Protein AF-A0AA37HK55-F1 (afdb_monomer_lite)

Radius of gyration: 18.37 Å; chains: 1; bounding box: 25×26×67 Å

Foldseek 3Di:
DDDDDPDDPDDPPPPPDDPDDCVLPAFPDWDDDDQKIWGHRQVVQWIWIAHVNDIWIFRNDNWDFDDWDDDVPDAIWTQGPVGIHGRVNTHTDD

Organism: NCBI:txid2038277

pLDDT: mean 85.06, std 12.25, range [48.62, 95.62]

Secondary structure (DSSP, 8-state):
-PPPPPPPP---------SS-GGG-S-SEEEEETTEEEEEEGGGTEEEEEETTEEEEEE-TT----EEE--TTS--EEEETTEEEETTTSEEE-

Structure (mmCIF, N/CA/C/O backbone):
data_AF-A0AA37HK55-F1
#
_entry.id   AF-A0AA37HK55-F1
#
loop_
_atom_site.group_PDB
_atom_site.id
_atom_site.type_symbol
_atom_site.label_atom_id
_atom_site.label_alt_id
_atom_site.label_comp_id
_atom_site.label_asym_id
_atom_site.label_entity_id
_atom_site.label_seq_id
_atom_site.pdbx_PDB_ins_code
_atom_site.Cartn_x
_atom_site.Cartn_y
_atom_site.Cartn_z
_atom_site.occupancy
_atom_site.B_iso_or_equiv
_atom_site.auth_seq_id
_atom_site.auth_comp_id
_atom_site.auth_asym_id
_atom_site.auth_atom_id
_atom_site.pdbx_PDB_model_num
ATOM 1 N N . MET A 1 1 ? 12.017 9.824 56.503 1.00 48.62 1 MET A N 1
ATOM 2 C CA . MET A 1 1 ? 11.921 9.234 55.154 1.00 48.62 1 MET A CA 1
ATOM 3 C C . MET A 1 1 ? 10.461 9.275 54.760 1.00 48.62 1 MET A C 1
ATOM 5 O O . MET A 1 1 ? 9.655 8.659 55.444 1.00 48.62 1 MET A O 1
ATOM 9 N N . GLU A 1 2 ? 10.110 10.092 53.773 1.00 56.09 2 GLU A N 1
ATOM 10 C CA . GLU A 1 2 ? 8.731 10.194 53.288 1.00 56.09 2 GLU A CA 1
ATOM 11 C C . GLU A 1 2 ? 8.380 8.927 52.490 1.00 56.09 2 GLU A C 1
ATOM 13 O O . GLU A 1 2 ? 9.207 8.476 51.691 1.00 56.09 2 GLU A O 1
ATOM 18 N N . PRO A 1 3 ? 7.204 8.311 52.696 1.00 61.06 3 PRO A N 1
ATOM 19 C CA . PRO A 1 3 ? 6.809 7.150 51.915 1.00 61.06 3 PRO A CA 1
ATOM 20 C C . PRO A 1 3 ? 6.503 7.597 50.480 1.00 61.06 3 PRO A C 1
ATOM 22 O O . PRO A 1 3 ? 5.629 8.431 50.242 1.00 61.06 3 PRO A O 1
ATOM 25 N N . MET A 1 4 ? 7.250 7.057 49.517 1.00 61.56 4 MET A N 1
ATOM 26 C CA . MET A 1 4 ? 7.026 7.307 48.096 1.00 61.56 4 MET A CA 1
ATOM 27 C C . MET A 1 4 ? 5.619 6.838 47.700 1.00 61.56 4 MET A C 1
ATOM 29 O O . MET A 1 4 ? 5.234 5.701 47.972 1.00 61.56 4 MET A O 1
ATOM 33 N N . LYS A 1 5 ? 4.845 7.733 47.075 1.00 64.88 5 LYS A N 1
ATOM 34 C CA . LYS A 1 5 ? 3.493 7.445 46.576 1.00 64.88 5 LYS A CA 1
ATOM 35 C C . LYS A 1 5 ? 3.557 6.303 45.547 1.00 64.88 5 LYS A C 1
ATOM 37 O O . LYS A 1 5 ? 4.454 6.327 44.703 1.00 64.88 5 LYS A O 1
ATOM 42 N N . PRO A 1 6 ? 2.631 5.328 45.579 1.00 65.75 6 PRO A N 1
ATOM 43 C CA . PRO A 1 6 ? 2.580 4.283 44.566 1.00 65.75 6 PRO A CA 1
ATOM 44 C C . PRO A 1 6 ? 2.307 4.926 43.204 1.00 65.75 6 PRO A C 1
ATOM 46 O O . PRO A 1 6 ? 1.360 5.694 43.047 1.00 65.75 6 PRO A O 1
ATOM 49 N N . MET A 1 7 ? 3.179 4.650 42.238 1.00 66.62 7 MET A N 1
ATOM 50 C CA . MET A 1 7 ? 3.019 5.093 40.858 1.00 66.62 7 MET A CA 1
ATOM 51 C C . MET A 1 7 ? 1.720 4.491 40.311 1.00 66.62 7 MET A C 1
ATOM 53 O O . MET A 1 7 ? 1.567 3.269 40.294 1.00 66.62 7 MET A O 1
ATOM 57 N N . GLU A 1 8 ? 0.773 5.336 39.903 1.00 65.56 8 GLU A N 1
ATOM 58 C CA . GLU A 1 8 ? -0.430 4.878 39.208 1.00 65.56 8 GLU A CA 1
ATOM 59 C C . GLU A 1 8 ? -0.010 4.108 37.944 1.00 65.56 8 GLU A C 1
ATOM 61 O O . GLU A 1 8 ? 0.879 4.573 37.219 1.00 65.56 8 GLU A O 1
ATOM 66 N N . PRO A 1 9 ? -0.603 2.932 37.661 1.00 64.25 9 PRO A N 1
ATOM 67 C CA . PRO A 1 9 ? -0.293 2.196 36.448 1.00 64.25 9 PRO A CA 1
ATOM 68 C C . PRO A 1 9 ? -0.599 3.100 35.257 1.00 64.25 9 PRO A C 1
ATOM 70 O O . PRO A 1 9 ? -1.724 3.580 35.093 1.00 64.25 9 PRO A O 1
ATOM 73 N N . MET A 1 10 ? 0.426 3.365 34.448 1.00 64.19 10 MET A N 1
ATOM 74 C CA . MET A 1 10 ? 0.294 4.115 33.207 1.00 64.19 10 MET A CA 1
ATOM 75 C C . MET A 1 10 ? -0.842 3.481 32.403 1.00 64.19 10 MET A C 1
ATOM 77 O O . MET A 1 10 ? -0.743 2.321 31.999 1.00 64.19 10 MET A O 1
ATOM 81 N N . LYS A 1 11 ? -1.947 4.219 32.214 1.00 60.38 11 LYS A N 1
ATOM 82 C CA . LYS A 1 11 ? -3.028 3.807 31.310 1.00 60.38 11 LYS A CA 1
ATOM 83 C C . LYS A 1 11 ? -2.368 3.390 29.995 1.00 60.38 11 LYS A C 1
ATOM 85 O O . LYS A 1 11 ? -1.548 4.174 29.506 1.00 60.38 11 LYS A O 1
ATOM 90 N N . PRO A 1 12 ? -2.675 2.204 29.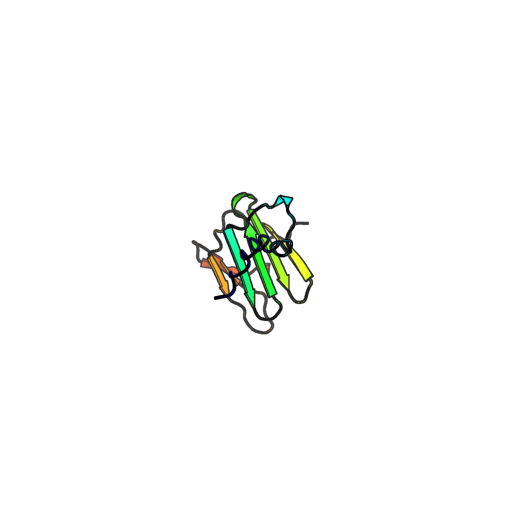433 1.00 58.28 12 PRO A N 1
ATOM 91 C CA . PRO A 1 12 ? -2.124 1.834 28.142 1.00 58.28 12 PRO A CA 1
ATOM 92 C C . PRO A 1 12 ? -2.442 2.983 27.194 1.00 58.28 12 PRO A C 1
ATOM 94 O O . PRO A 1 12 ? -3.599 3.406 27.101 1.00 58.28 12 PRO A O 1
ATOM 97 N N . MET A 1 13 ? -1.396 3.565 26.602 1.00 56.72 13 MET A N 1
ATOM 98 C CA . MET A 1 13 ? -1.542 4.610 25.602 1.00 56.72 13 MET A CA 1
ATOM 99 C C . MET A 1 13 ? -2.563 4.087 24.604 1.00 56.72 13 MET A C 1
ATOM 101 O O . MET A 1 13 ? -2.343 3.040 23.997 1.00 56.72 13 MET A O 1
ATOM 105 N N . LYS A 1 14 ? -3.717 4.753 24.527 1.00 52.06 14 LYS A N 1
ATOM 106 C CA . LYS A 1 14 ? -4.750 4.466 23.541 1.00 52.06 14 LYS A CA 1
ATOM 107 C C . LYS A 1 14 ? -4.050 4.652 22.200 1.00 52.06 14 LYS A C 1
ATOM 109 O O . LYS A 1 14 ? -3.806 5.790 21.809 1.00 52.06 14 LYS A O 1
ATOM 114 N N . GLY A 1 15 ? -3.562 3.553 21.619 1.00 57.09 15 GLY A N 1
ATOM 115 C CA . GLY A 1 15 ? -2.807 3.586 20.376 1.00 57.09 15 GLY A CA 1
ATOM 116 C C . GLY A 1 15 ? -3.643 4.371 19.387 1.00 57.09 15 GLY A C 1
ATOM 117 O O . GLY A 1 15 ? -4.846 4.119 19.299 1.00 57.09 15 GLY A O 1
ATOM 118 N N . SER A 1 16 ? -3.041 5.384 18.766 1.00 62.81 16 SER A N 1
ATOM 119 C CA . SER A 1 16 ? -3.713 6.234 17.790 1.00 62.81 16 SER A CA 1
ATOM 120 C C . SER A 1 16 ? -4.563 5.363 16.875 1.00 62.81 16 SER A C 1
ATOM 122 O O . SER A 1 16 ? -4.074 4.336 16.395 1.00 62.81 16 SER A O 1
ATOM 124 N N . GLU A 1 17 ? -5.830 5.736 16.694 1.00 73.81 17 GLU A N 1
ATOM 125 C CA . GLU A 1 17 ? -6.742 4.992 15.830 1.00 73.81 17 GLU A CA 1
ATOM 126 C C . GLU A 1 17 ? -6.046 4.731 14.483 1.00 73.81 17 GLU A C 1
ATOM 128 O O . GLU A 1 17 ? -5.411 5.648 13.940 1.00 73.81 17 GLU A O 1
ATOM 133 N N . PRO A 1 18 ? -6.072 3.486 13.974 1.00 84.06 18 PRO A N 1
ATOM 134 C CA . PRO A 1 18 ? -5.445 3.185 12.700 1.00 84.06 18 PRO A CA 1
ATOM 135 C C . PRO A 1 18 ? -6.040 4.096 11.624 1.00 84.06 18 PRO A C 1
ATOM 137 O O . PRO A 1 18 ? -7.248 4.299 11.570 1.00 84.06 18 PRO A O 1
ATOM 140 N N . TRP A 1 19 ? -5.190 4.645 10.755 1.00 89.56 19 TRP A N 1
ATOM 141 C CA . TRP A 1 19 ? -5.631 5.513 9.652 1.00 89.56 19 TRP A CA 1
ATOM 142 C C . TRP A 1 19 ? -6.302 4.737 8.510 1.00 89.56 19 TRP A C 1
ATOM 144 O O . TRP A 1 19 ? -6.712 5.326 7.515 1.00 89.56 19 TRP A O 1
ATOM 154 N N . TRP A 1 20 ? -6.388 3.417 8.649 1.00 91.69 20 TRP A N 1
ATOM 155 C CA . TRP A 1 20 ? -7.036 2.506 7.722 1.00 91.69 20 TRP A CA 1
ATOM 156 C C . TRP A 1 20 ? -8.350 1.963 8.306 1.00 91.69 20 TRP A C 1
ATOM 158 O O . TRP A 1 20 ? -8.508 1.907 9.530 1.00 91.69 20 TRP A O 1
ATOM 168 N N . PRO A 1 21 ? -9.280 1.500 7.450 1.00 89.31 21 PRO A N 1
ATOM 169 C CA . PRO A 1 21 ? -10.526 0.877 7.881 1.00 89.31 21 PRO A CA 1
ATOM 170 C C . PRO A 1 21 ? -10.289 -0.328 8.798 1.00 89.31 21 PRO A C 1
ATOM 172 O O . PRO A 1 21 ? -9.512 -1.230 8.480 1.00 89.31 21 PRO A O 1
ATOM 175 N N . GLN A 1 22 ? -11.000 -0.379 9.925 1.00 88.19 22 GLN A N 1
ATOM 176 C CA . GLN A 1 22 ? -10.863 -1.468 10.902 1.00 88.19 22 GLN A CA 1
ATOM 177 C C . GLN A 1 22 ? -11.284 -2.837 10.344 1.00 88.19 22 GLN A C 1
ATOM 179 O O . GLN A 1 22 ? -10.799 -3.862 10.814 1.00 88.19 22 GLN A O 1
ATOM 184 N N . GLU A 1 23 ? -12.139 -2.867 9.320 1.00 88.62 23 GLU A N 1
ATOM 185 C CA . GLU A 1 23 ? -12.567 -4.086 8.614 1.00 88.62 23 GLU A CA 1
ATOM 186 C C . GLU A 1 23 ? -11.420 -4.843 7.924 1.00 88.62 23 GLU A C 1
ATOM 188 O O . GLU A 1 23 ? -11.511 -6.056 7.703 1.00 88.62 23 GLU A O 1
ATOM 193 N N . LEU A 1 24 ? -10.322 -4.144 7.617 1.00 89.50 24 LEU A N 1
ATOM 194 C CA . LEU A 1 24 ? -9.108 -4.749 7.076 1.00 89.50 24 LEU A CA 1
ATOM 195 C C . LEU A 1 24 ? -8.272 -5.433 8.163 1.00 89.50 24 LEU A C 1
ATOM 197 O O . LEU A 1 24 ? -7.437 -6.281 7.857 1.00 89.50 24 LEU A O 1
ATOM 201 N N . GLY A 1 25 ? -8.524 -5.106 9.431 1.00 89.81 25 GLY A N 1
ATOM 202 C CA . GLY A 1 25 ? -7.815 -5.655 10.575 1.00 89.81 25 GLY A CA 1
ATOM 203 C C . GLY A 1 25 ? -6.414 -5.069 10.733 1.00 89.81 25 GLY A C 1
ATOM 204 O O . GLY A 1 25 ? -6.206 -3.854 10.654 1.00 89.81 25 GLY A O 1
ATOM 205 N N . GLN A 1 26 ? -5.450 -5.942 11.023 1.00 90.38 26 GLN A N 1
ATOM 206 C CA . GLN A 1 26 ? -4.062 -5.560 11.253 1.00 90.38 26 GLN A CA 1
ATOM 207 C C . GLN A 1 26 ? -3.241 -5.759 9.972 1.00 90.38 26 GLN A C 1
ATOM 209 O O . GLN A 1 26 ? -3.272 -6.851 9.402 1.00 90.38 26 GLN A O 1
ATOM 214 N N . PRO A 1 27 ? -2.496 -4.743 9.506 1.00 92.62 27 PRO A N 1
ATOM 215 C CA . PRO A 1 27 ? -1.652 -4.904 8.336 1.00 92.62 27 PRO A CA 1
ATOM 216 C C . PRO A 1 27 ? -0.467 -5.819 8.651 1.00 92.62 27 PRO A C 1
ATOM 218 O O . PRO A 1 27 ? 0.095 -5.780 9.747 1.00 92.62 27 PRO A O 1
ATOM 221 N N . SER A 1 28 ? -0.043 -6.599 7.658 1.00 92.38 28 SER A N 1
ATOM 222 C CA . SER A 1 28 ? 1.187 -7.392 7.742 1.00 92.38 28 SER A CA 1
ATOM 223 C C . SER A 1 28 ? 2.432 -6.511 7.671 1.00 92.38 28 SER A C 1
ATOM 225 O O . SER A 1 28 ? 3.449 -6.846 8.269 1.00 92.38 28 SER A O 1
ATOM 227 N N . THR A 1 29 ? 2.369 -5.405 6.930 1.00 91.38 29 THR A N 1
ATOM 228 C CA . THR A 1 29 ? 3.400 -4.365 6.939 1.00 91.38 29 THR A CA 1
ATOM 229 C C . THR A 1 29 ? 2.759 -3.000 6.737 1.00 91.38 29 THR A C 1
ATOM 231 O O . THR A 1 29 ? 1.762 -2.858 6.025 1.00 91.38 29 THR A O 1
ATOM 234 N N . SER A 1 30 ? 3.320 -1.986 7.380 1.00 92.50 30 SER A N 1
ATOM 235 C CA . 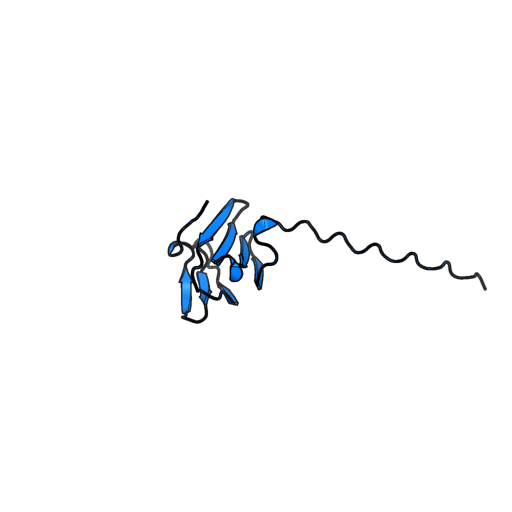SER A 1 30 ? 2.885 -0.601 7.241 1.00 92.50 30 SER A CA 1
ATOM 236 C C . SER A 1 30 ? 4.067 0.331 7.445 1.00 92.50 30 SER A C 1
ATOM 238 O O . SER A 1 30 ? 4.955 0.041 8.247 1.00 92.50 30 SER A O 1
ATOM 240 N N . GLY A 1 31 ? 4.062 1.473 6.772 1.00 89.75 31 GLY A N 1
ATOM 241 C CA . GLY A 1 31 ? 5.106 2.478 6.928 1.00 89.75 31 GLY A CA 1
ATOM 242 C C . GLY A 1 31 ? 4.702 3.815 6.334 1.00 89.75 31 GLY A C 1
ATOM 243 O O . GLY A 1 31 ? 3.692 3.918 5.642 1.00 89.75 31 GLY A O 1
ATOM 244 N N . GLY A 1 32 ? 5.493 4.853 6.592 1.00 88.12 32 GLY A N 1
ATOM 245 C CA . GLY A 1 32 ? 5.262 6.164 5.996 1.00 88.12 32 GLY A CA 1
ATOM 246 C C . GLY A 1 32 ? 6.512 7.033 5.967 1.00 88.12 32 GLY A C 1
ATOM 247 O O . GLY A 1 32 ? 7.282 7.055 6.924 1.00 88.12 32 GLY A O 1
ATOM 248 N N . GLN A 1 33 ? 6.712 7.720 4.845 1.00 82.75 33 GLN A N 1
ATOM 249 C CA . GLN A 1 33 ? 7.785 8.679 4.582 1.00 82.75 33 GLN A CA 1
ATOM 250 C C . GLN A 1 33 ? 7.277 9.752 3.605 1.00 82.75 33 GLN A C 1
ATOM 252 O O . GLN A 1 33 ? 6.453 9.457 2.746 1.00 82.75 33 GLN A O 1
ATOM 257 N N . ASN A 1 34 ? 7.782 10.987 3.715 1.00 82.50 34 ASN A N 1
ATOM 258 C CA . ASN A 1 34 ? 7.514 12.093 2.776 1.00 82.50 34 ASN A CA 1
ATOM 259 C C . ASN A 1 34 ? 6.020 12.356 2.476 1.00 82.50 34 ASN A C 1
ATOM 261 O O . ASN A 1 34 ? 5.645 12.470 1.316 1.00 82.50 34 ASN A O 1
ATOM 265 N N . ASN A 1 35 ? 5.168 12.451 3.505 1.00 85.06 35 ASN A N 1
ATOM 266 C CA . ASN A 1 35 ? 3.702 12.614 3.375 1.00 85.06 35 ASN A CA 1
ATOM 267 C C . ASN A 1 35 ? 2.974 11.469 2.652 1.00 85.06 35 ASN A C 1
ATOM 269 O O . ASN A 1 35 ? 1.784 11.585 2.361 1.00 85.06 35 ASN A O 1
ATOM 273 N N . MET A 1 36 ? 3.658 10.351 2.410 1.00 89.25 36 MET A N 1
ATOM 274 C CA . MET A 1 36 ? 3.047 9.112 1.964 1.00 89.25 36 MET A CA 1
ATOM 275 C C . MET A 1 36 ? 3.101 8.074 3.082 1.00 89.25 36 MET A C 1
ATOM 277 O O . MET A 1 36 ? 4.134 7.884 3.726 1.00 89.25 36 MET A O 1
ATOM 281 N N . ARG A 1 37 ? 2.010 7.344 3.274 1.00 91.62 37 ARG A N 1
ATOM 282 C CA . ARG A 1 37 ? 1.932 6.166 4.137 1.00 91.62 37 ARG A CA 1
ATOM 283 C C . ARG A 1 37 ? 1.240 5.024 3.415 1.00 91.62 37 ARG A C 1
ATOM 285 O O . ARG A 1 37 ? 0.444 5.244 2.509 1.00 91.62 37 ARG A O 1
ATOM 292 N N . TYR A 1 38 ? 1.574 3.802 3.796 1.00 93.81 38 TYR A N 1
ATOM 293 C CA . TYR A 1 38 ? 0.983 2.602 3.230 1.00 93.81 38 TYR A CA 1
ATOM 294 C C . TYR A 1 38 ? 0.707 1.556 4.308 1.00 93.81 38 TYR A C 1
ATOM 296 O O . TYR A 1 38 ? 1.376 1.523 5.347 1.00 93.81 38 TYR A O 1
ATOM 304 N N . ALA A 1 39 ? -0.283 0.710 4.050 1.00 94.75 39 ALA A N 1
ATOM 305 C CA . ALA A 1 39 ? -0.642 -0.425 4.885 1.00 94.75 39 ALA A CA 1
ATOM 306 C C . ALA A 1 39 ? -1.054 -1.597 3.988 1.00 94.75 39 ALA A C 1
ATOM 308 O O . ALA A 1 39 ? -1.921 -1.453 3.128 1.00 94.75 39 ALA A O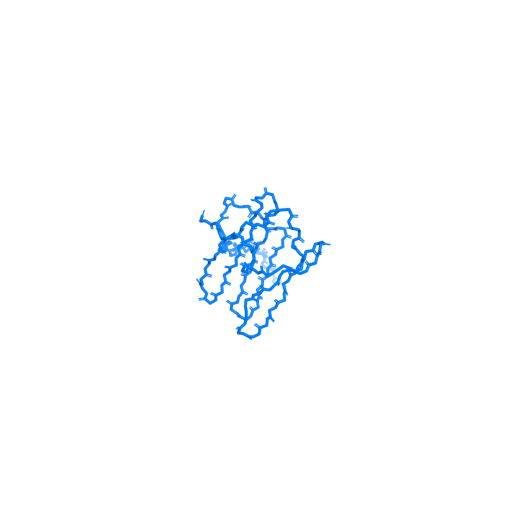 1
ATOM 309 N N . PHE A 1 40 ? -0.411 -2.746 4.171 1.00 95.38 40 PHE A N 1
ATOM 310 C CA . PHE A 1 40 ? -0.619 -3.941 3.360 1.00 95.38 40 PHE A CA 1
ATOM 311 C C . PHE A 1 40 ? -1.310 -5.046 4.164 1.00 95.38 40 PHE A C 1
ATOM 313 O O . PHE A 1 40 ? -0.838 -5.439 5.233 1.00 95.38 40 PHE A O 1
ATOM 320 N N . PHE A 1 41 ? -2.398 -5.576 3.612 1.00 95.38 41 PHE A N 1
ATOM 321 C CA . PHE A 1 41 ? -3.280 -6.573 4.210 1.00 95.38 41 PHE A CA 1
ATOM 322 C C . PHE A 1 41 ? -3.341 -7.808 3.301 1.00 95.38 41 PHE A C 1
ATOM 324 O O . PHE A 1 41 ? -4.216 -7.885 2.433 1.00 95.38 41 PHE A O 1
ATOM 331 N N . PRO A 1 42 ? -2.436 -8.787 3.475 1.00 92.94 42 PRO A N 1
ATOM 332 C CA . PRO A 1 42 ? -2.399 -9.971 2.621 1.00 92.94 42 PRO A CA 1
ATOM 333 C C . PRO A 1 42 ? -3.677 -10.808 2.728 1.00 92.94 42 PRO A C 1
ATOM 335 O O . PRO A 1 42 ? -4.170 -11.282 1.713 1.00 92.94 42 PRO A O 1
ATOM 338 N N . ASP A 1 43 ? -4.265 -10.933 3.924 1.00 92.44 43 ASP A N 1
ATOM 339 C CA . ASP A 1 43 ? -5.511 -11.686 4.142 1.00 92.44 43 ASP A CA 1
ATOM 340 C C . ASP A 1 43 ? -6.704 -11.129 3.357 1.00 92.44 43 ASP A C 1
ATOM 342 O O . ASP A 1 43 ? -7.641 -11.857 3.032 1.00 92.44 43 ASP A O 1
ATOM 346 N N . LYS A 1 44 ? -6.681 -9.828 3.055 1.00 94.12 44 LYS A N 1
ATOM 347 C CA . LYS A 1 44 ? -7.717 -9.144 2.273 1.00 94.12 44 LYS A CA 1
ATOM 348 C C . LYS A 1 44 ? -7.295 -8.877 0.832 1.00 94.12 44 LYS A C 1
ATOM 350 O O . LYS A 1 44 ? -8.122 -8.406 0.059 1.00 94.12 44 LYS A O 1
ATOM 355 N N . GLN A 1 45 ? -6.036 -9.150 0.485 1.00 94.94 45 GLN A N 1
ATOM 356 C CA . GLN A 1 45 ? -5.420 -8.741 -0.778 1.00 94.94 45 GLN A CA 1
ATOM 357 C C . GLN A 1 45 ? -5.625 -7.237 -1.026 1.00 94.94 45 GLN A C 1
ATOM 359 O O . GLN A 1 45 ? -6.085 -6.799 -2.085 1.00 94.94 45 GLN A O 1
ATOM 364 N N . ARG A 1 46 ? -5.369 -6.433 0.014 1.00 95.62 46 ARG A N 1
ATOM 365 C CA . ARG A 1 46 ? -5.522 -4.975 -0.031 1.00 95.62 46 ARG A CA 1
ATOM 366 C C . ARG A 1 46 ? -4.213 -4.284 0.290 1.00 95.62 46 ARG A C 1
ATOM 368 O O . ARG A 1 46 ? -3.547 -4.601 1.273 1.00 95.62 46 ARG A O 1
ATOM 375 N N . LEU A 1 47 ? -3.896 -3.276 -0.504 1.00 95.31 47 LEU A N 1
ATOM 376 C CA . LEU A 1 47 ? -2.840 -2.317 -0.243 1.00 95.31 47 LEU A CA 1
ATOM 377 C C . LEU A 1 47 ? -3.464 -0.929 -0.166 1.00 95.31 47 LEU A C 1
ATOM 379 O O . LEU A 1 47 ? -3.997 -0.427 -1.148 1.00 95.31 47 LEU A O 1
ATOM 383 N N . LEU A 1 48 ? -3.384 -0.296 0.995 1.00 95.19 48 LEU A N 1
ATOM 384 C CA . LEU A 1 48 ? -3.790 1.090 1.163 1.00 95.19 48 LEU A CA 1
ATOM 385 C C . LEU A 1 48 ? -2.566 1.966 1.005 1.00 95.19 48 LEU A C 1
ATOM 387 O O . LEU A 1 48 ? -1.534 1.710 1.627 1.00 95.19 48 LEU A O 1
ATOM 391 N N . VAL A 1 49 ? -2.700 3.014 0.208 1.00 93.31 49 VAL A N 1
ATOM 392 C CA . VAL A 1 49 ? -1.681 4.037 0.029 1.00 93.31 49 VAL A CA 1
ATOM 393 C C . VAL A 1 49 ? -2.340 5.386 0.204 1.00 93.31 49 VAL A C 1
ATOM 395 O O . VAL A 1 49 ? -3.246 5.738 -0.543 1.00 93.31 49 VAL A O 1
ATOM 398 N N . GLU A 1 50 ? -1.875 6.151 1.179 1.00 91.88 50 GLU A N 1
ATOM 399 C CA . GLU A 1 50 ? -2.244 7.548 1.314 1.00 91.88 50 GLU A CA 1
ATOM 400 C C . GLU A 1 50 ? -1.055 8.424 0.951 1.00 91.88 50 GLU A C 1
ATOM 402 O O . GLU A 1 50 ? 0.005 8.289 1.556 1.00 91.88 50 GLU A O 1
ATOM 407 N N . THR A 1 51 ? -1.244 9.335 0.001 1.00 89.56 51 THR A N 1
ATOM 408 C CA . THR A 1 51 ? -0.229 10.307 -0.422 1.00 89.56 51 THR A CA 1
ATOM 409 C C . THR A 1 51 ? -0.821 11.704 -0.339 1.00 89.56 51 THR A C 1
ATOM 411 O O . THR A 1 51 ? -1.881 11.953 -0.914 1.00 89.56 51 THR A O 1
ATOM 414 N N . ASP A 1 52 ? -0.166 12.609 0.392 1.00 87.94 52 ASP A N 1
ATOM 415 C CA . ASP A 1 52 ? -0.632 13.991 0.598 1.00 87.94 52 ASP A CA 1
ATOM 416 C C . ASP A 1 52 ? -2.098 14.054 1.085 1.00 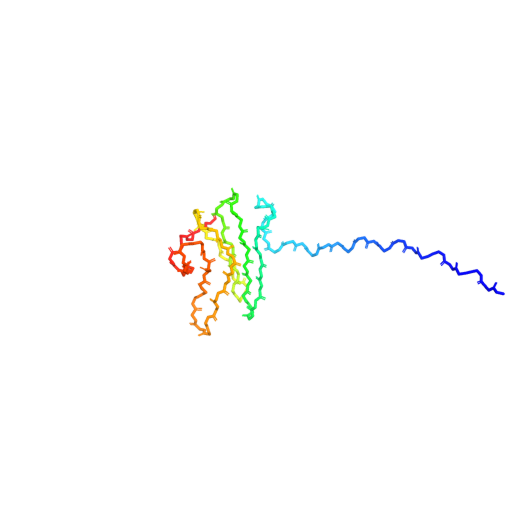87.94 52 ASP A C 1
ATOM 418 O O . ASP A 1 52 ? -2.901 14.873 0.636 1.00 87.94 52 ASP A O 1
ATOM 422 N N . GLY A 1 53 ? -2.471 13.131 1.982 1.00 88.19 53 GLY A N 1
ATOM 423 C CA . GLY A 1 53 ? -3.820 13.021 2.550 1.00 88.19 53 GLY A CA 1
ATOM 424 C C . GLY A 1 53 ? -4.864 12.359 1.643 1.00 88.19 53 GLY A C 1
ATOM 425 O O . GLY A 1 53 ? -6.019 12.233 2.045 1.00 88.19 53 GLY A O 1
ATOM 426 N N . LYS A 1 54 ? -4.495 11.918 0.434 1.00 89.69 54 LYS A N 1
ATOM 427 C CA . LYS A 1 54 ? -5.389 11.184 -0.472 1.00 89.69 54 LYS A CA 1
ATOM 428 C C . LYS A 1 54 ? -5.191 9.688 -0.306 1.00 89.69 54 LYS A C 1
ATOM 430 O O . LYS A 1 54 ? -4.171 9.162 -0.744 1.00 89.69 54 LYS A O 1
ATOM 435 N N . LEU A 1 55 ? -6.166 9.028 0.313 1.00 91.44 55 LEU A N 1
ATOM 436 C CA . LEU A 1 55 ? -6.198 7.579 0.463 1.00 91.44 55 LEU A CA 1
ATOM 437 C C . LEU A 1 55 ? -6.676 6.918 -0.833 1.00 91.44 55 LEU A C 1
ATOM 439 O O . LEU A 1 55 ? -7.712 7.295 -1.374 1.00 91.44 55 LEU A O 1
ATOM 443 N N . ALA A 1 56 ? -5.942 5.913 -1.294 1.00 93.25 56 ALA A N 1
ATOM 444 C CA . ALA A 1 56 ? -6.343 5.017 -2.363 1.00 93.25 56 ALA A CA 1
ATOM 445 C C . ALA A 1 56 ? -6.131 3.566 -1.922 1.00 93.25 56 ALA A C 1
ATOM 447 O O . ALA A 1 56 ? -5.097 3.219 -1.340 1.00 93.25 56 ALA A O 1
ATOM 448 N N . THR A 1 57 ? -7.116 2.726 -2.214 1.00 94.88 57 THR A N 1
ATOM 449 C CA . THR A 1 57 ? -7.073 1.292 -1.944 1.00 94.88 57 THR A CA 1
ATOM 450 C C . THR A 1 57 ? -6.779 0.566 -3.251 1.00 94.88 57 THR A C 1
ATOM 452 O O . THR A 1 57 ? -7.377 0.844 -4.286 1.00 94.88 57 THR A O 1
ATOM 455 N N . TYR A 1 58 ? -5.837 -0.365 -3.211 1.00 95.44 58 TYR A N 1
ATOM 456 C CA . TYR A 1 58 ? -5.407 -1.159 -4.352 1.00 95.44 58 TYR A CA 1
ATOM 457 C C . TYR A 1 58 ? -5.611 -2.638 -4.048 1.00 95.44 58 TYR A C 1
ATOM 459 O O . TYR A 1 58 ? -5.421 -3.088 -2.913 1.00 95.44 58 TYR A O 1
ATOM 467 N N . ASP A 1 59 ? -5.985 -3.394 -5.070 1.00 95.38 59 ASP A N 1
ATOM 468 C CA . ASP A 1 59 ? -5.942 -4.845 -5.040 1.00 95.38 59 ASP A CA 1
ATOM 469 C C . ASP A 1 59 ? -4.485 -5.284 -5.186 1.00 95.38 59 ASP A C 1
ATOM 471 O O . ASP A 1 59 ? -3.828 -4.985 -6.185 1.00 95.38 59 ASP A O 1
ATOM 475 N N . SER A 1 60 ? -3.961 -5.937 -4.153 1.00 93.56 60 SER A N 1
ATOM 476 C CA . SER A 1 60 ? -2.589 -6.436 -4.162 1.00 93.56 60 SER A CA 1
ATOM 477 C C . SER A 1 60 ? -2.471 -7.827 -4.780 1.00 93.56 60 SER A C 1
ATOM 479 O O . SER A 1 60 ? -1.354 -8.322 -4.894 1.00 93.56 60 SER A O 1
ATOM 481 N N . GLY A 1 61 ? -3.586 -8.502 -5.079 1.00 93.56 61 GLY A N 1
ATOM 482 C CA . GLY A 1 61 ? -3.607 -9.930 -5.380 1.00 93.56 61 GLY A CA 1
ATOM 483 C C . GLY A 1 61 ? -2.760 -10.736 -4.389 1.00 93.56 61 GLY A C 1
ATOM 484 O O . GLY A 1 61 ? -2.744 -10.467 -3.183 1.00 93.56 61 GLY A O 1
ATOM 485 N N . ASP A 1 62 ? -1.968 -11.658 -4.931 1.00 91.94 62 ASP A N 1
ATOM 486 C CA . ASP A 1 62 ? -1.026 -12.504 -4.192 1.00 91.94 62 ASP A CA 1
ATOM 487 C C . ASP A 1 62 ? 0.339 -11.842 -3.904 1.00 91.94 62 ASP A C 1
ATOM 489 O O . ASP A 1 62 ? 1.259 -12.488 -3.385 1.00 91.94 62 ASP A O 1
ATOM 493 N N . HIS A 1 63 ? 0.519 -10.555 -4.219 1.00 92.75 63 HIS A N 1
ATOM 494 C CA . HIS A 1 63 ? 1.781 -9.867 -3.954 1.00 92.75 63 HIS A CA 1
ATOM 495 C C . HIS A 1 63 ? 2.018 -9.719 -2.449 1.00 92.75 63 HIS A C 1
ATOM 497 O O . HIS A 1 63 ? 1.264 -9.054 -1.745 1.00 92.75 63 HIS A O 1
ATOM 503 N N . ARG A 1 64 ? 3.114 -10.286 -1.942 1.00 92.06 64 ARG A N 1
ATOM 504 C CA . ARG A 1 64 ? 3.601 -10.104 -0.571 1.00 92.06 64 ARG A CA 1
ATOM 505 C C . ARG A 1 64 ? 4.523 -8.903 -0.519 1.00 92.06 64 ARG A C 1
ATOM 507 O O . ARG A 1 64 ? 5.714 -8.997 -0.800 1.00 92.06 64 ARG A O 1
ATOM 514 N N . ILE A 1 65 ? 3.966 -7.769 -0.122 1.00 92.88 65 ILE A N 1
ATOM 515 C CA . ILE A 1 65 ? 4.722 -6.527 -0.001 1.00 92.88 65 ILE A CA 1
ATOM 516 C C . ILE A 1 65 ? 5.582 -6.570 1.262 1.00 92.88 65 ILE A C 1
ATOM 518 O O . ILE A 1 65 ? 5.085 -6.797 2.364 1.00 92.88 65 ILE A O 1
ATOM 522 N N . SER A 1 66 ? 6.879 -6.333 1.088 1.00 90.12 66 SER A N 1
ATOM 523 C CA . SER A 1 66 ? 7.874 -6.288 2.169 1.00 90.12 66 SER A CA 1
ATOM 524 C C . SER A 1 66 ? 8.429 -4.883 2.410 1.00 90.12 66 SER A C 1
ATOM 526 O O . SER A 1 66 ? 8.903 -4.584 3.504 1.00 90.12 66 SER A O 1
ATOM 528 N N . GLY A 1 67 ? 8.333 -3.999 1.416 1.00 88.06 67 GLY A N 1
ATOM 529 C CA . GLY A 1 67 ? 8.840 -2.638 1.501 1.00 88.06 67 GLY A CA 1
ATOM 530 C C . GLY A 1 67 ? 8.309 -1.742 0.391 1.00 88.06 67 GLY A C 1
ATOM 531 O O . GLY A 1 67 ? 7.570 -2.179 -0.492 1.00 88.06 67 GLY A O 1
ATOM 532 N N . VAL A 1 68 ? 8.700 -0.472 0.449 1.00 89.69 68 VAL A N 1
ATOM 533 C CA . VAL A 1 68 ? 8.310 0.560 -0.513 1.00 89.69 68 VAL A CA 1
ATOM 534 C C . VAL A 1 68 ? 9.534 1.366 -0.934 1.00 89.69 68 VAL A C 1
ATOM 536 O O . VAL A 1 68 ? 10.366 1.727 -0.101 1.00 89.69 68 VAL A O 1
ATOM 539 N N . SER A 1 69 ? 9.621 1.677 -2.221 1.00 88.25 69 SER A N 1
ATOM 540 C CA . SER A 1 69 ? 10.593 2.592 -2.803 1.00 88.25 69 SER A CA 1
ATOM 541 C C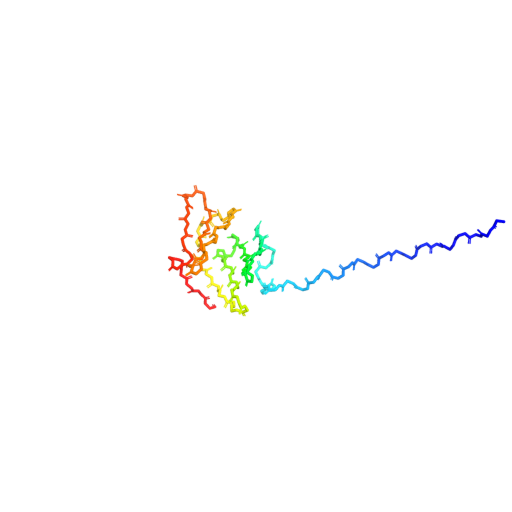 . SER A 1 69 ? 9.857 3.794 -3.385 1.00 88.25 69 SER A C 1
ATOM 543 O O . SER A 1 69 ? 8.994 3.663 -4.254 1.00 88.25 69 SER A O 1
ATOM 545 N N . GLN A 1 70 ? 10.178 4.986 -2.887 1.00 81.81 70 GLN A N 1
ATOM 546 C CA . GLN A 1 70 ? 9.584 6.236 -3.355 1.00 81.81 70 GLN A CA 1
ATOM 547 C C . GLN A 1 70 ? 10.621 7.048 -4.128 1.00 81.81 70 GLN A C 1
ATOM 549 O O . GLN A 1 70 ? 11.713 7.325 -3.634 1.00 81.81 70 GLN A O 1
ATOM 554 N N . SER A 1 71 ? 10.258 7.480 -5.335 1.00 77.69 71 SER A N 1
ATOM 555 C CA . SER A 1 71 ? 11.025 8.458 -6.109 1.00 77.69 71 SER A CA 1
ATOM 556 C C . SER A 1 71 ? 10.306 9.804 -6.081 1.00 77.69 71 SER A C 1
ATOM 558 O O . SER A 1 71 ? 9.097 9.860 -6.295 1.00 77.69 71 SER A O 1
ATOM 560 N N . LYS A 1 72 ? 11.040 10.904 -5.859 1.00 76.38 72 LYS A N 1
ATOM 561 C CA . LYS A 1 72 ? 10.465 12.261 -5.870 1.00 76.38 72 LYS A CA 1
ATOM 562 C C . LYS A 1 72 ? 9.690 12.503 -7.171 1.00 76.38 72 LYS A C 1
ATOM 564 O O . LYS A 1 72 ? 10.264 12.409 -8.253 1.00 76.38 72 LYS A O 1
ATOM 569 N N . GLY A 1 73 ? 8.401 12.817 -7.048 1.00 74.62 73 GLY A N 1
ATOM 570 C CA . GLY A 1 73 ? 7.536 13.151 -8.183 1.00 74.62 73 GLY A CA 1
ATOM 571 C C . GLY A 1 73 ? 7.087 11.963 -9.038 1.00 74.62 73 GLY A C 1
ATOM 572 O O . GLY A 1 73 ? 6.542 12.183 -10.116 1.00 74.62 73 GLY A O 1
ATOM 573 N N . ARG A 1 74 ? 7.299 10.716 -8.595 1.00 81.19 74 ARG A N 1
ATOM 574 C CA . ARG A 1 74 ? 6.737 9.525 -9.244 1.00 81.19 74 ARG A CA 1
ATOM 575 C C . ARG A 1 74 ? 5.929 8.697 -8.262 1.00 81.19 74 ARG A C 1
ATOM 577 O O . ARG A 1 74 ? 6.100 8.790 -7.050 1.00 81.19 74 ARG A O 1
ATOM 584 N N . ALA A 1 75 ? 5.053 7.881 -8.826 1.00 85.50 75 ALA A N 1
ATOM 585 C CA . ALA A 1 75 ? 4.295 6.909 -8.071 1.00 85.50 75 ALA A CA 1
ATOM 586 C C . ALA A 1 75 ? 5.222 5.927 -7.334 1.00 85.50 75 ALA A C 1
ATOM 588 O O . ALA A 1 75 ? 6.253 5.536 -7.893 1.00 85.50 75 ALA A O 1
ATOM 589 N N . PRO A 1 76 ? 4.868 5.540 -6.100 1.00 90.56 76 PRO A N 1
ATOM 590 C CA . PRO A 1 76 ? 5.643 4.586 -5.328 1.00 90.56 76 PRO A CA 1
ATOM 591 C C . PRO A 1 76 ? 5.657 3.219 -6.002 1.00 90.56 76 PRO A C 1
ATOM 593 O O . PRO A 1 76 ? 4.683 2.809 -6.642 1.00 90.56 76 PRO A O 1
ATOM 596 N N . SER A 1 77 ? 6.752 2.505 -5.786 1.00 92.62 77 SER A N 1
ATOM 597 C CA . SER A 1 77 ? 6.818 1.086 -6.075 1.00 92.62 77 SER A CA 1
ATOM 598 C C . SER A 1 77 ? 6.972 0.269 -4.801 1.00 92.62 77 SER A C 1
ATOM 600 O O . SER A 1 77 ? 7.524 0.740 -3.805 1.00 92.62 77 SER A O 1
ATOM 602 N N . PHE A 1 78 ? 6.462 -0.952 -4.830 1.00 93.50 78 PHE A N 1
ATOM 603 C CA . PHE A 1 78 ? 6.422 -1.865 -3.706 1.00 93.50 78 PHE A CA 1
ATOM 604 C C . PHE A 1 78 ? 7.246 -3.102 -4.012 1.00 93.50 78 PHE A C 1
ATOM 606 O O . PHE A 1 78 ? 7.064 -3.758 -5.032 1.00 93.50 78 PHE A O 1
ATOM 613 N N . THR A 1 79 ? 8.134 -3.452 -3.092 1.00 93.62 79 THR A N 1
ATOM 614 C CA . THR A 1 79 ? 8.961 -4.646 -3.226 1.00 93.62 79 THR A CA 1
ATOM 615 C C . THR A 1 79 ? 8.156 -5.870 -2.810 1.00 93.62 79 THR A C 1
ATOM 617 O O . THR A 1 79 ? 7.708 -5.965 -1.662 1.00 93.62 79 THR A O 1
ATOM 620 N N . THR A 1 80 ? 7.998 -6.807 -3.739 1.00 92.94 80 THR A N 1
ATOM 621 C CA . THR A 1 80 ? 7.286 -8.077 -3.562 1.00 92.94 80 THR A CA 1
ATOM 622 C C . THR A 1 80 ? 8.244 -9.264 -3.668 1.00 92.94 80 THR A C 1
ATOM 624 O O . THR A 1 80 ? 9.426 -9.088 -3.970 1.00 92.94 80 THR A O 1
ATOM 627 N N . GLN A 1 81 ? 7.745 -10.480 -3.438 1.00 92.69 81 GLN A N 1
ATOM 628 C CA . GLN A 1 81 ? 8.519 -11.709 -3.632 1.00 92.69 81 GLN A CA 1
ATOM 629 C C . GLN A 1 81 ? 8.948 -11.945 -5.090 1.00 92.69 81 GLN A C 1
ATOM 631 O O . GLN A 1 81 ? 9.964 -12.594 -5.320 1.00 92.69 81 GLN A O 1
ATOM 636 N N . ASP A 1 82 ? 8.201 -11.405 -6.057 1.00 91.06 82 ASP A N 1
ATOM 637 C CA . ASP A 1 82 ? 8.432 -11.598 -7.495 1.00 91.06 82 ASP A CA 1
ATOM 638 C C . ASP A 1 82 ? 9.195 -10.423 -8.137 1.00 91.06 82 ASP A C 1
ATOM 640 O O . ASP A 1 82 ? 9.572 -10.479 -9.307 1.00 91.06 82 ASP A O 1
ATOM 644 N N . GLY A 1 83 ? 9.439 -9.350 -7.377 1.00 91.50 83 GLY A N 1
ATOM 645 C CA . GLY A 1 83 ? 10.066 -8.120 -7.857 1.00 91.50 83 GLY A CA 1
ATOM 646 C C . GLY A 1 83 ? 9.351 -6.857 -7.382 1.00 91.50 83 GLY A C 1
ATOM 647 O O . GLY A 1 83 ? 8.478 -6.893 -6.515 1.00 91.50 83 GLY A O 1
ATOM 648 N N . ASP A 1 84 ? 9.748 -5.715 -7.932 1.00 91.75 84 ASP A N 1
ATOM 649 C CA . ASP A 1 84 ? 9.146 -4.417 -7.626 1.00 91.75 84 ASP A CA 1
ATOM 650 C C . ASP A 1 84 ? 7.887 -4.189 -8.482 1.00 91.75 84 ASP A C 1
ATOM 652 O O . ASP A 1 84 ? 7.941 -4.320 -9.704 1.00 91.75 84 ASP A O 1
ATOM 656 N N . VAL A 1 85 ? 6.761 -3.851 -7.847 1.00 92.69 85 VAL A N 1
ATOM 657 C CA . VAL A 1 85 ? 5.490 -3.532 -8.515 1.00 92.69 85 VAL A CA 1
ATOM 658 C C . VAL A 1 85 ? 5.161 -2.056 -8.335 1.00 92.69 85 VAL A C 1
ATOM 660 O O . VAL A 1 85 ? 5.173 -1.533 -7.219 1.00 92.69 85 VAL A O 1
ATOM 663 N N . ASN A 1 86 ? 4.867 -1.351 -9.426 1.00 91.94 86 ASN A N 1
ATOM 664 C CA . ASN A 1 86 ? 4.442 0.041 -9.327 1.00 91.94 86 ASN A CA 1
ATOM 665 C C . ASN A 1 86 ? 2.977 0.116 -8.895 1.00 91.94 86 ASN A C 1
ATOM 667 O O . ASN A 1 86 ? 2.146 -0.633 -9.398 1.00 91.94 86 ASN A O 1
ATOM 671 N N . VAL A 1 87 ? 2.629 1.065 -8.026 1.00 90.50 87 VAL A N 1
ATOM 672 C CA . VAL A 1 87 ? 1.239 1.198 -7.563 1.00 90.50 87 VAL A CA 1
ATOM 673 C C . VAL A 1 87 ? 0.249 1.494 -8.697 1.00 90.50 87 VAL A C 1
ATOM 675 O O . VAL A 1 87 ? -0.906 1.108 -8.596 1.00 90.50 87 VAL A O 1
ATOM 678 N N . ASN A 1 88 ? 0.685 2.137 -9.789 1.00 91.00 88 ASN A N 1
ATOM 679 C CA . ASN A 1 88 ? -0.183 2.379 -10.948 1.00 91.00 88 ASN A CA 1
ATOM 680 C C . ASN A 1 88 ? -0.501 1.109 -11.746 1.00 91.00 88 ASN A C 1
ATOM 682 O O . ASN A 1 88 ? -1.424 1.132 -12.554 1.00 91.00 88 ASN A O 1
ATOM 686 N N . ASP A 1 89 ? 0.288 0.048 -11.574 1.00 91.88 89 ASP A N 1
ATOM 687 C CA . ASP A 1 89 ? 0.043 -1.248 -12.213 1.00 91.88 89 ASP A CA 1
ATOM 688 C C . ASP A 1 89 ? -0.991 -2.067 -11.421 1.00 91.88 89 ASP A C 1
ATOM 690 O O . ASP A 1 89 ? -1.658 -2.950 -11.957 1.00 91.88 89 ASP A O 1
ATOM 694 N N . LEU A 1 90 ? -1.179 -1.726 -10.141 1.00 92.88 90 LEU A N 1
AT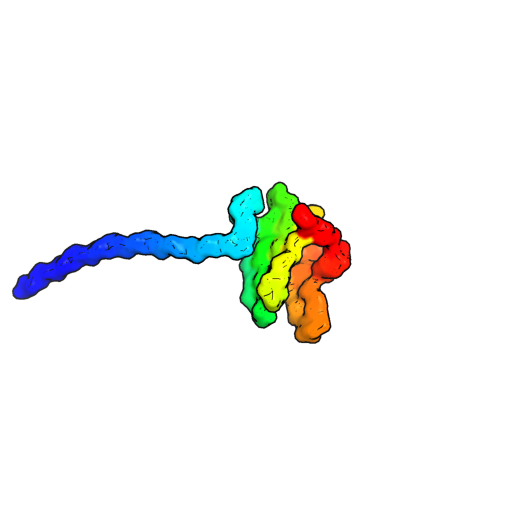OM 695 C CA . LEU A 1 90 ? -2.196 -2.329 -9.298 1.00 92.88 90 LEU A CA 1
ATOM 696 C C . LEU A 1 90 ? -3.574 -1.747 -9.609 1.00 92.88 90 LEU A C 1
ATOM 698 O O . LEU A 1 90 ? -3.759 -0.550 -9.843 1.00 92.88 90 LEU A O 1
ATOM 702 N N . LYS A 1 91 ? -4.584 -2.607 -9.534 1.00 94.44 91 LYS A N 1
ATOM 703 C CA . LYS A 1 91 ? -5.970 -2.196 -9.725 1.00 94.44 91 LYS A CA 1
ATOM 704 C C . LYS A 1 91 ? -6.452 -1.408 -8.510 1.00 94.44 91 LYS A C 1
ATOM 706 O O . LYS A 1 91 ? -6.477 -1.941 -7.406 1.00 94.44 91 LYS A O 1
ATOM 711 N N . VAL A 1 92 ? -6.905 -0.174 -8.717 1.00 94.12 92 VAL A N 1
ATOM 712 C CA . VAL A 1 92 ? -7.613 0.592 -7.679 1.00 94.12 92 VAL A CA 1
ATOM 713 C C . VAL A 1 92 ? -8.962 -0.073 -7.396 1.00 94.12 92 VAL A C 1
ATOM 715 O O . VAL A 1 92 ? -9.700 -0.418 -8.324 1.00 94.12 92 VAL A O 1
ATOM 718 N N . VAL A 1 93 ? -9.275 -0.252 -6.118 1.00 90.88 93 VAL A N 1
ATOM 719 C CA . VAL A 1 93 ? -10.561 -0.761 -5.631 1.00 90.88 93 VAL A CA 1
ATOM 720 C C . VAL A 1 93 ? -11.166 0.263 -4.676 1.00 90.88 93 VAL A C 1
ATOM 722 O O . VAL A 1 93 ? -10.431 0.916 -3.941 1.00 90.88 93 VAL A O 1
ATOM 725 N N . ASP A 1 94 ? -12.483 0.436 -4.747 1.00 75.44 94 ASP A N 1
ATOM 726 C CA . ASP A 1 94 ? -13.258 1.294 -3.840 1.00 75.44 94 ASP A CA 1
ATOM 727 C C . ASP A 1 94 ? -13.687 0.491 -2.605 1.00 75.44 94 ASP A C 1
ATOM 729 O O . ASP A 1 94 ? -14.115 -0.677 -2.798 1.00 75.44 94 ASP A O 1
#

Sequence (94 aa):
MEPMKPMEPMKPMKGSEPWWPQELGQPSTSGGQNNMRYAFFPDKQRLLVETDGKLATYDSGDHRISGVSQSKGRAPSFTTQDGDVNVNDLKVVD